Protein AF-A0A3C1CAP6-F1 (afdb_monomer_lite)

Foldseek 3Di:
DVVVVVVVVVVVVVVPPPPPPPDPDDPQDEAEEEAEFAQVVVV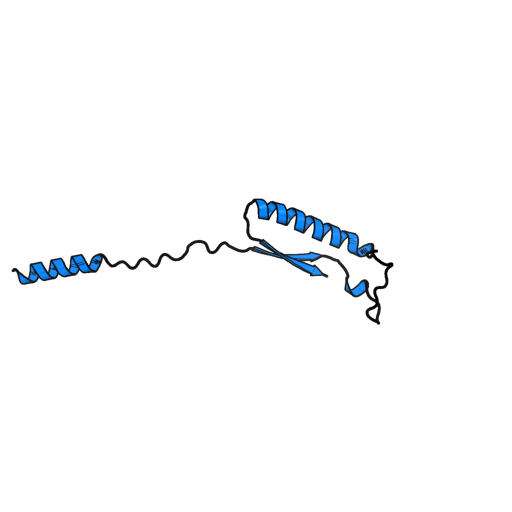QADPVRDGPDPPPDGDPVNVVRVVVVVVVVVVVVVVVVVVRHYHYDYDHD

Structure (mmCIF, N/CA/C/O backbone):
data_AF-A0A3C1CAP6-F1
#
_entry.id   AF-A0A3C1CAP6-F1
#
loop_
_atom_site.group_PDB
_atom_site.id
_atom_site.type_symbol
_atom_site.label_atom_id
_atom_site.label_alt_id
_atom_site.label_comp_id
_atom_site.label_asym_id
_atom_site.label_entity_id
_atom_site.label_seq_id
_atom_site.pdbx_PDB_ins_code
_atom_site.Cartn_x
_atom_site.Cartn_y
_atom_site.Cartn_z
_atom_site.occupancy
_atom_site.B_iso_or_equiv
_atom_site.auth_seq_id
_atom_site.auth_comp_id
_atom_site.auth_asym_id
_atom_site.auth_atom_id
_atom_site.pdbx_PDB_model_num
ATOM 1 N N . MET A 1 1 ? -41.460 -29.034 61.330 1.00 60.06 1 MET A N 1
ATOM 2 C CA . MET A 1 1 ? -41.518 -27.742 60.595 1.00 60.06 1 MET A CA 1
ATOM 3 C C . MET A 1 1 ? -40.147 -27.094 60.358 1.00 60.06 1 MET A C 1
ATOM 5 O O . MET A 1 1 ? -39.973 -26.495 59.308 1.00 60.06 1 MET A O 1
ATOM 9 N N . LYS A 1 2 ? -39.154 -27.262 61.247 1.00 68.94 2 LYS A N 1
ATOM 10 C CA . LYS A 1 2 ? -37.811 -26.650 61.129 1.00 68.94 2 LYS A CA 1
ATOM 11 C C . LYS A 1 2 ? -37.004 -27.108 59.893 1.00 68.94 2 LYS A C 1
ATOM 13 O O . LYS A 1 2 ? -36.383 -26.287 59.239 1.00 68.94 2 LYS A O 1
ATOM 18 N N . GLY A 1 3 ? -37.090 -28.384 59.497 1.00 71.31 3 GLY A N 1
ATOM 19 C CA . GLY A 1 3 ? -36.364 -28.913 58.324 1.00 71.31 3 GLY A CA 1
ATOM 20 C C . GLY A 1 3 ? -36.824 -28.353 56.970 1.00 71.31 3 GLY A C 1
ATOM 21 O O . GLY A 1 3 ? -36.002 -28.120 56.091 1.00 71.31 3 GLY A O 1
ATOM 22 N N . ARG A 1 4 ? -38.122 -28.043 56.817 1.00 72.88 4 ARG A N 1
ATOM 23 C CA . ARG A 1 4 ? -38.655 -27.406 55.594 1.00 72.88 4 ARG A CA 1
ATOM 24 C C . ARG A 1 4 ? -38.173 -25.958 55.458 1.00 72.88 4 ARG A C 1
ATOM 26 O O . ARG A 1 4 ? -38.019 -25.471 54.346 1.00 72.88 4 ARG A O 1
ATOM 33 N N . PHE A 1 5 ? -37.897 -25.301 56.586 1.00 78.75 5 PHE A N 1
ATOM 34 C CA . PHE A 1 5 ? -37.383 -23.935 56.627 1.00 78.75 5 PHE A CA 1
ATOM 35 C C . PHE A 1 5 ? -35.913 -23.861 56.188 1.00 78.75 5 PHE A C 1
ATOM 37 O O . PHE A 1 5 ? -35.581 -23.059 55.322 1.00 78.75 5 PHE A O 1
ATOM 44 N N . TYR A 1 6 ? -35.050 -24.753 56.691 1.00 82.19 6 TYR A N 1
ATOM 45 C CA . TYR A 1 6 ? -33.653 -24.828 56.237 1.00 82.19 6 TYR A CA 1
ATOM 46 C C . TYR A 1 6 ? -33.534 -25.217 54.759 1.00 82.19 6 TYR A C 1
ATOM 48 O O . TYR A 1 6 ? -32.683 -24.688 54.049 1.00 82.19 6 TYR A O 1
ATOM 56 N N . PHE A 1 7 ? -34.428 -26.084 54.280 1.00 81.62 7 PHE A N 1
ATOM 57 C CA . PHE A 1 7 ? -34.480 -26.469 52.872 1.00 81.62 7 PHE A CA 1
ATOM 58 C C . PHE A 1 7 ? -34.851 -25.293 51.953 1.00 81.62 7 PHE A C 1
ATOM 60 O O . PHE A 1 7 ? -34.209 -25.083 50.926 1.00 81.62 7 PHE A O 1
ATOM 67 N N . LEU A 1 8 ? -35.830 -24.471 52.349 1.00 79.75 8 LEU A N 1
ATOM 68 C CA . LEU A 1 8 ? -36.183 -23.250 51.613 1.00 79.75 8 LEU A CA 1
ATOM 69 C C . LEU A 1 8 ? -35.039 -22.225 51.606 1.00 79.75 8 LEU A C 1
ATOM 71 O O . LEU A 1 8 ? -34.784 -21.601 50.578 1.00 79.75 8 LEU A O 1
ATOM 75 N N . LEU A 1 9 ? -34.312 -22.088 52.718 1.00 78.25 9 LEU A N 1
ATOM 76 C CA . LEU A 1 9 ? -33.185 -21.156 52.832 1.00 78.25 9 LEU A CA 1
ATOM 77 C C . LEU A 1 9 ? -31.999 -21.578 51.942 1.00 78.25 9 LEU A C 1
ATOM 79 O O . LEU A 1 9 ? -31.353 -20.731 51.324 1.00 78.25 9 LEU A O 1
ATOM 83 N N . PHE A 1 10 ? -31.775 -22.886 51.791 1.00 77.88 10 PHE A N 1
ATOM 84 C CA . PHE A 1 10 ? -30.756 -23.446 50.899 1.00 77.88 10 PHE A CA 1
ATOM 85 C C . PHE A 1 10 ? -31.065 -23.202 49.408 1.00 77.88 10 PHE A C 1
ATOM 87 O O . PHE A 1 10 ? -30.173 -22.837 48.641 1.00 77.88 10 PHE A O 1
ATOM 94 N N . ILE A 1 11 ? -32.334 -23.319 48.997 1.00 77.69 11 ILE A N 1
ATOM 95 C CA . ILE A 1 11 ? -32.762 -23.058 47.608 1.00 77.69 11 ILE A CA 1
ATOM 96 C C . ILE A 1 11 ? -32.582 -21.579 47.232 1.00 77.69 11 ILE A C 1
ATOM 98 O O . ILE A 1 11 ? -32.115 -21.268 46.134 1.00 77.69 11 ILE A O 1
ATOM 102 N N . VAL A 1 12 ? -32.887 -20.656 48.150 1.00 75.75 12 VAL A N 1
ATOM 103 C CA . VAL A 1 12 ? -32.703 -19.212 47.920 1.00 75.75 12 VAL A CA 1
ATOM 104 C C . VAL A 1 12 ? -31.220 -18.855 47.756 1.00 75.75 12 VAL A C 1
ATOM 106 O O . VAL A 1 12 ? -30.886 -18.050 46.886 1.00 75.75 12 VAL A O 1
ATOM 109 N N . PHE A 1 13 ? -30.321 -19.490 48.513 1.00 68.25 13 PHE A N 1
ATOM 110 C CA . PHE A 1 13 ? -28.875 -19.274 48.388 1.00 68.25 13 PHE A CA 1
ATOM 111 C C . PHE A 1 13 ? -28.313 -19.756 47.035 1.00 68.25 13 PHE A C 1
ATOM 113 O O . PHE A 1 13 ? -27.470 -19.087 46.440 1.00 68.25 13 PHE A O 1
ATOM 120 N N . CYS A 1 14 ? -28.835 -20.861 46.495 1.00 65.88 14 CYS A N 1
ATOM 121 C CA . CYS A 1 14 ? -28.395 -21.424 45.212 1.00 65.88 14 CYS A CA 1
ATOM 122 C C . CYS A 1 14 ? -28.840 -20.584 43.992 1.00 65.88 14 CYS A C 1
ATOM 124 O O . CYS A 1 14 ? -28.164 -20.551 42.969 1.00 65.88 14 CYS A O 1
ATOM 126 N N . SER A 1 15 ? -29.932 -19.819 44.108 1.00 64.44 15 SER A N 1
ATOM 127 C CA . SER A 1 15 ? -30.442 -18.971 43.013 1.00 64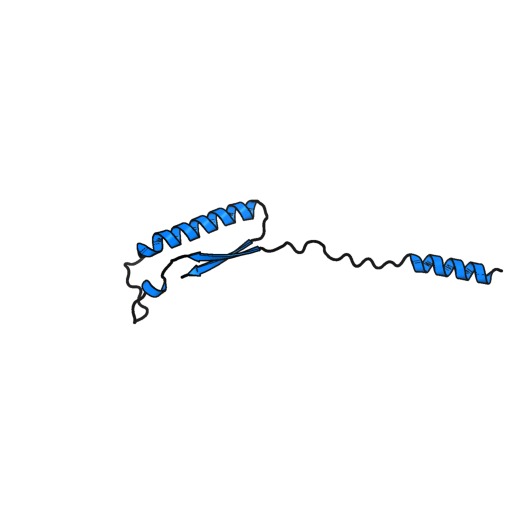.44 15 SER A CA 1
ATOM 128 C C . SER A 1 15 ? -29.576 -17.746 42.663 1.00 64.44 15 SER A C 1
ATOM 130 O O . SER A 1 15 ? -29.852 -17.066 41.675 1.00 64.44 15 SER A O 1
ATOM 132 N N . LYS A 1 16 ? -28.534 -17.439 43.450 1.00 57.53 16 LYS A N 1
ATOM 133 C CA . LYS A 1 16 ? -27.671 -16.258 43.250 1.00 57.53 16 LYS A CA 1
ATOM 134 C C . LYS A 1 16 ? -26.420 -16.527 42.412 1.00 57.53 16 LYS A C 1
ATOM 136 O O . LYS A 1 16 ? -25.737 -15.576 42.046 1.00 57.53 16 LYS A O 1
ATOM 141 N N . THR A 1 17 ? -26.125 -17.776 42.056 1.00 61.56 17 THR A N 1
ATOM 142 C CA . THR A 1 17 ? -24.976 -18.106 41.200 1.00 61.56 17 THR A CA 1
ATOM 143 C C . THR A 1 17 ? -25.376 -18.090 39.727 1.00 61.56 17 THR A C 1
ATOM 145 O O . THR A 1 17 ? -25.326 -19.109 39.041 1.00 61.56 17 THR A O 1
ATOM 148 N N . GLN A 1 18 ? -25.803 -16.932 39.221 1.00 61.19 18 GLN A N 1
ATOM 149 C CA . GLN A 1 18 ? -25.828 -16.723 37.776 1.00 61.19 18 GLN A CA 1
ATOM 150 C C . GLN A 1 18 ? -24.398 -16.401 37.342 1.00 61.19 18 GLN A C 1
ATOM 152 O O . GLN A 1 18 ? -23.911 -15.292 37.543 1.00 61.19 18 GLN A O 1
ATOM 157 N N . LEU A 1 19 ? -23.708 -17.399 36.785 1.00 61.62 19 LEU A N 1
ATOM 158 C CA . LEU A 1 19 ? -22.451 -17.198 36.075 1.00 61.62 19 LEU A CA 1
ATOM 159 C C . LEU A 1 19 ? -22.797 -16.477 34.765 1.00 61.62 19 LEU A C 1
ATOM 161 O O . LEU A 1 19 ? -23.127 -17.102 33.757 1.00 61.62 19 LEU A O 1
ATOM 165 N N . THR A 1 20 ? -22.828 -15.148 34.792 1.00 59.00 20 THR A N 1
ATOM 166 C CA . THR A 1 20 ? -22.978 -14.354 33.577 1.00 59.00 20 THR A CA 1
ATOM 167 C C . THR A 1 20 ? -21.693 -14.490 32.769 1.00 59.00 20 THR A C 1
ATOM 169 O O . THR A 1 20 ? -20.689 -13.832 33.029 1.00 59.00 20 THR A O 1
ATOM 172 N N . LEU A 1 21 ? -21.710 -15.368 31.765 1.00 63.38 21 LEU A N 1
ATOM 173 C CA . LEU A 1 21 ? -20.740 -15.310 30.680 1.00 63.38 21 LEU A CA 1
ATOM 174 C C . LEU A 1 21 ? -21.050 -14.038 29.891 1.00 63.38 21 LEU A C 1
ATOM 176 O O . LEU A 1 21 ? -21.870 -14.044 28.975 1.00 63.38 21 LEU A O 1
ATOM 180 N N . ALA A 1 22 ? -20.443 -12.924 30.297 1.00 56.34 22 ALA A N 1
ATOM 181 C CA . ALA A 1 22 ? -20.381 -11.737 29.467 1.00 56.34 22 ALA A CA 1
ATOM 182 C C . ALA A 1 22 ? -19.666 -12.145 28.175 1.00 56.34 22 ALA A C 1
ATOM 184 O O . ALA A 1 22 ? -18.445 -12.294 28.145 1.00 56.34 22 ALA A O 1
ATOM 185 N N . GLN A 1 23 ? -20.430 -12.399 27.111 1.00 65.56 23 GLN A N 1
ATOM 186 C CA . GLN A 1 23 ? -19.854 -12.453 25.778 1.00 65.56 23 GLN A CA 1
ATOM 187 C C . GLN A 1 23 ? -19.196 -11.089 25.556 1.00 65.56 23 GLN A C 1
ATOM 189 O O . GLN A 1 23 ? -19.862 -10.077 25.795 1.00 65.56 23 GLN A O 1
ATOM 194 N N . PRO A 1 24 ? -17.916 -11.012 25.154 1.00 59.62 24 PRO A N 1
ATOM 195 C CA . PRO A 1 24 ? -17.329 -9.740 24.774 1.00 59.62 24 PRO A CA 1
ATOM 196 C C . PRO A 1 24 ? -18.078 -9.246 23.533 1.00 59.62 24 PRO A C 1
ATOM 198 O O . PRO A 1 24 ? -17.764 -9.605 22.400 1.00 59.62 24 PRO A O 1
ATOM 201 N N . SER A 1 25 ? -19.130 -8.456 23.745 1.00 61.06 25 SER A N 1
ATOM 202 C CA . SER A 1 25 ? -19.778 -7.720 22.677 1.00 61.06 25 SER A CA 1
ATOM 203 C C . SER A 1 25 ? -18.765 -6.694 22.190 1.00 61.06 25 SER A C 1
ATOM 205 O O . SER A 1 25 ? -18.338 -5.843 22.971 1.00 61.06 25 SER A O 1
ATOM 207 N N . SER A 1 26 ? -18.417 -6.773 20.907 1.00 58.59 26 SER A N 1
ATOM 208 C CA . SER A 1 26 ? -17.454 -5.916 20.207 1.00 58.59 26 SER A CA 1
ATOM 209 C C . SER A 1 26 ? -16.008 -6.422 20.225 1.00 58.59 26 SER A C 1
ATOM 211 O O . SER A 1 26 ? -15.084 -5.758 20.693 1.00 58.59 26 SER A O 1
ATOM 213 N N . ALA A 1 27 ? -15.770 -7.576 19.594 1.00 62.91 27 ALA A N 1
ATOM 214 C CA . ALA A 1 27 ? -14.542 -7.679 18.812 1.00 62.91 27 ALA A CA 1
ATOM 215 C C . ALA A 1 27 ? -14.590 -6.545 17.775 1.00 62.91 27 ALA A C 1
ATOM 217 O O . ALA A 1 27 ? -15.541 -6.463 16.997 1.00 62.91 27 ALA A O 1
ATOM 218 N N . LYS A 1 28 ? -13.618 -5.628 17.822 1.00 71.12 28 LYS A N 1
ATOM 219 C CA . LYS A 1 28 ? -13.529 -4.483 16.909 1.00 71.12 28 LYS A CA 1
ATOM 220 C C . LYS A 1 28 ? -13.627 -5.011 15.470 1.00 71.12 28 LYS A C 1
ATOM 222 O O . LYS A 1 28 ? -12.726 -5.716 15.025 1.00 71.12 28 LYS A O 1
ATOM 227 N N . GLN A 1 29 ? -14.732 -4.735 14.777 1.00 82.69 29 GLN A N 1
ATOM 228 C CA . GLN A 1 29 ? -14.988 -5.293 13.449 1.00 82.69 29 GLN A CA 1
ATOM 229 C C . GLN A 1 29 ? -13.951 -4.756 12.458 1.00 82.69 29 GLN A C 1
ATOM 231 O O . GLN A 1 29 ? -13.990 -3.580 12.110 1.00 82.69 29 GLN A O 1
ATOM 236 N N . LEU A 1 30 ? -13.011 -5.612 12.052 1.00 89.06 30 LEU A N 1
ATOM 237 C CA . LEU A 1 30 ? -11.975 -5.303 11.070 1.00 89.06 30 LEU A CA 1
ATOM 238 C C . LEU A 1 30 ? -12.564 -5.402 9.660 1.00 89.06 30 LEU A C 1
ATOM 240 O O . LEU A 1 30 ? -13.041 -6.467 9.263 1.00 89.06 30 LEU A O 1
ATOM 244 N N . PHE A 1 31 ? -12.514 -4.310 8.901 1.00 92.06 31 PHE A N 1
ATOM 245 C CA . PHE A 1 31 ? -12.930 -4.304 7.499 1.00 92.06 31 PHE A CA 1
ATOM 246 C C . PHE A 1 31 ? -11.741 -4.617 6.597 1.00 92.06 31 PHE A C 1
ATOM 248 O O . PHE A 1 31 ? -10.685 -4.010 6.741 1.00 92.06 31 PHE A O 1
ATOM 255 N N . ARG A 1 32 ? -11.914 -5.546 5.656 1.00 94.75 32 ARG A N 1
ATOM 256 C CA . ARG A 1 32 ? -10.885 -5.927 4.682 1.00 94.75 32 ARG A CA 1
ATOM 257 C C . ARG A 1 32 ? -11.288 -5.453 3.298 1.00 94.75 32 ARG A C 1
ATOM 259 O O . ARG A 1 32 ? -12.393 -5.758 2.854 1.00 94.75 32 ARG A O 1
ATOM 266 N N . ILE A 1 33 ? -10.403 -4.722 2.634 1.00 94.88 33 ILE A N 1
ATOM 267 C CA . ILE A 1 33 ? -10.648 -4.133 1.318 1.00 94.88 33 ILE A CA 1
ATOM 268 C C . ILE A 1 33 ? -9.558 -4.615 0.362 1.00 94.88 33 ILE A C 1
ATOM 270 O O . ILE A 1 33 ? -8.374 -4.415 0.618 1.00 94.88 33 ILE A O 1
ATOM 274 N N . GLY A 1 34 ? -9.969 -5.239 -0.742 1.00 96.75 34 GLY A N 1
ATOM 275 C CA . GLY A 1 34 ? -9.097 -5.540 -1.874 1.00 96.75 34 GLY A CA 1
ATOM 276 C C . GLY A 1 34 ? -9.214 -4.440 -2.923 1.00 96.75 34 GLY A C 1
ATOM 277 O O . GLY A 1 34 ? -10.290 -4.251 -3.491 1.00 96.75 34 GLY A O 1
ATOM 278 N N . LEU A 1 35 ? -8.128 -3.712 -3.161 1.00 97.00 35 LEU A N 1
ATOM 279 C CA . LEU A 1 35 ? -8.030 -2.694 -4.197 1.00 97.00 35 LEU A CA 1
ATOM 280 C C . LEU A 1 35 ? -7.332 -3.283 -5.417 1.00 97.00 35 LEU A C 1
ATOM 282 O O . LEU A 1 35 ? -6.136 -3.554 -5.385 1.00 97.00 35 LEU A O 1
ATOM 286 N N . PHE A 1 36 ? -8.090 -3.445 -6.491 1.00 96.56 36 PHE A N 1
ATOM 287 C CA . PHE A 1 36 ? -7.576 -3.868 -7.784 1.00 96.56 36 PHE A CA 1
ATOM 288 C C . PHE A 1 36 ? -7.121 -2.633 -8.559 1.00 96.56 36 PHE A C 1
ATOM 290 O O . PHE A 1 36 ? -7.936 -1.746 -8.828 1.00 96.56 36 PHE A O 1
ATOM 297 N N . ALA A 1 37 ? -5.829 -2.553 -8.866 1.00 96.25 37 ALA A N 1
ATOM 298 C CA . ALA A 1 37 ? -5.231 -1.402 -9.528 1.00 96.25 37 ALA A CA 1
ATOM 299 C C . ALA A 1 37 ? -4.358 -1.853 -10.711 1.00 96.25 37 ALA A C 1
ATOM 301 O O . ALA A 1 37 ? -3.557 -2.767 -10.544 1.00 96.25 37 ALA A O 1
ATOM 302 N N . PRO A 1 38 ? -4.458 -1.188 -11.876 1.00 94.12 38 PRO A N 1
ATOM 303 C CA . PRO A 1 38 ? -3.680 -1.535 -13.061 1.00 94.12 38 PRO A CA 1
ATOM 304 C C . PRO A 1 38 ? -2.241 -1.009 -12.933 1.00 94.12 38 PRO A C 1
ATOM 306 O O . PRO A 1 38 ? -1.905 0.067 -13.442 1.00 94.12 38 PRO A O 1
ATOM 309 N N . LEU A 1 39 ? -1.394 -1.730 -12.197 1.00 93.19 39 LEU A N 1
ATOM 310 C CA . LEU A 1 39 ? 0.018 -1.390 -11.996 1.00 93.19 39 LEU A CA 1
ATOM 311 C C . LEU A 1 39 ? 0.905 -2.025 -13.071 1.00 93.19 39 LEU A C 1
ATOM 313 O O . LEU A 1 39 ? 1.975 -1.479 -13.361 1.00 93.19 39 LEU A O 1
ATOM 317 N N . TYR A 1 40 ? 0.442 -3.106 -13.705 1.00 91.38 40 TYR A N 1
ATOM 318 C CA . TYR A 1 40 ? 1.094 -3.796 -14.817 1.00 91.38 40 TYR A CA 1
ATOM 319 C C . TYR A 1 40 ? 2.563 -4.121 -14.516 1.00 91.38 40 TYR A C 1
ATOM 321 O O . TYR A 1 40 ? 3.457 -3.876 -15.340 1.00 91.38 40 TYR A O 1
ATOM 329 N N . LEU A 1 41 ? 2.826 -4.636 -13.315 1.00 90.00 41 LEU A N 1
ATOM 330 C CA . LEU A 1 41 ? 4.176 -4.886 -12.819 1.00 90.00 41 LEU A CA 1
ATOM 331 C C . LEU A 1 41 ? 4.905 -5.902 -13.699 1.00 90.00 41 LEU A C 1
ATOM 333 O O . LEU A 1 41 ? 6.075 -5.699 -14.013 1.00 90.00 41 LEU A O 1
ATOM 337 N N . ASP A 1 42 ? 4.198 -6.911 -14.206 1.00 89.5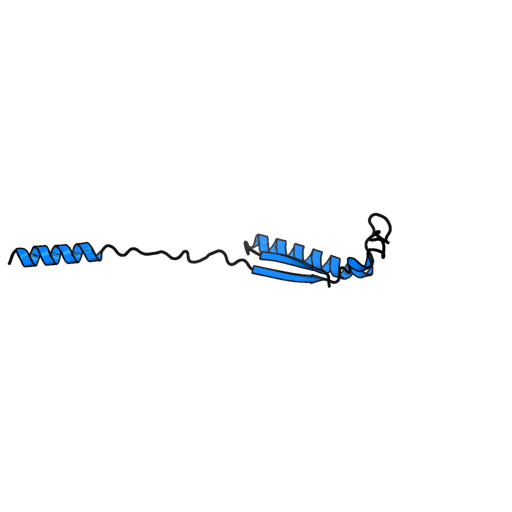6 42 ASP A N 1
ATOM 338 C CA . ASP A 1 42 ? 4.757 -7.908 -15.125 1.00 89.56 42 ASP A CA 1
ATOM 339 C C . ASP A 1 42 ? 5.260 -7.282 -16.434 1.00 89.56 42 ASP A C 1
ATOM 341 O O . ASP A 1 42 ? 6.276 -7.699 -16.989 1.00 89.56 42 ASP A O 1
ATOM 345 N N . SER A 1 43 ? 4.599 -6.220 -16.909 1.00 89.56 43 SER A N 1
ATOM 346 C CA . SER A 1 43 ? 5.009 -5.508 -18.128 1.00 89.56 43 SER A CA 1
ATOM 347 C C . SER A 1 43 ? 6.256 -4.645 -17.922 1.00 89.56 43 SER A C 1
ATOM 349 O O . SER A 1 43 ? 6.903 -4.245 -18.896 1.00 89.56 43 SER A O 1
ATOM 351 N N . ALA A 1 44 ? 6.611 -4.350 -16.667 1.00 88.12 44 ALA A N 1
ATOM 352 C CA . ALA A 1 44 ? 7.785 -3.554 -16.332 1.00 88.12 44 ALA A CA 1
ATOM 353 C C . ALA A 1 44 ? 9.112 -4.317 -16.524 1.00 88.12 44 ALA A C 1
ATOM 355 O O . ALA A 1 44 ? 10.174 -3.695 -16.665 1.00 88.12 44 ALA A O 1
ATOM 356 N N . PHE A 1 45 ? 9.049 -5.650 -16.574 1.00 91.06 45 PHE A N 1
ATOM 357 C CA . PHE A 1 45 ? 10.198 -6.541 -16.705 1.00 91.06 45 PHE A CA 1
ATOM 358 C C . PHE A 1 45 ? 10.249 -7.204 -18.083 1.00 91.06 45 PHE A C 1
ATOM 360 O O . PHE A 1 45 ? 9.235 -7.402 -18.754 1.00 91.06 45 PHE A O 1
ATOM 367 N N . ASP A 1 46 ? 11.457 -7.497 -18.562 1.00 89.31 46 ASP A N 1
ATOM 368 C CA . ASP A 1 46 ? 11.644 -8.289 -19.777 1.00 89.31 46 ASP A CA 1
ATOM 369 C C . ASP A 1 46 ? 11.615 -9.798 -19.491 1.00 89.31 46 ASP A C 1
ATOM 371 O O . ASP A 1 46 ? 11.440 -10.254 -18.361 1.00 89.31 46 ASP A O 1
ATOM 375 N N . LYS A 1 47 ? 11.822 -10.597 -20.544 1.00 89.94 47 LYS A N 1
ATOM 376 C CA . LYS A 1 47 ? 11.885 -12.064 -20.458 1.00 89.94 47 LYS A CA 1
ATOM 377 C C . LYS A 1 47 ? 13.011 -12.578 -19.551 1.00 89.94 47 LYS A C 1
ATOM 379 O O . LYS A 1 47 ? 12.951 -13.727 -19.132 1.00 89.94 47 LYS A O 1
ATOM 384 N N . ASN A 1 48 ? 14.012 -11.749 -19.264 1.00 91.62 48 ASN A N 1
ATOM 385 C CA . ASN A 1 48 ? 15.148 -12.070 -18.407 1.00 91.62 48 ASN A CA 1
ATOM 386 C C . ASN A 1 48 ? 14.969 -11.482 -16.995 1.00 91.62 48 ASN A C 1
ATOM 388 O O . ASN A 1 48 ? 15.951 -11.342 -16.266 1.00 91.62 48 ASN A O 1
ATOM 392 N N . SER A 1 49 ? 13.744 -11.085 -16.623 1.00 87.31 49 SER A N 1
ATOM 393 C CA . SER A 1 49 ? 13.425 -10.439 -15.343 1.00 87.31 49 SER A CA 1
ATOM 394 C C . SER A 1 49 ? 14.224 -9.155 -15.089 1.00 87.31 49 SER A C 1
ATOM 396 O O . SER A 1 49 ? 14.422 -8.750 -13.944 1.00 87.31 49 SER A O 1
ATOM 398 N N . THR A 1 50 ? 14.682 -8.491 -16.151 1.00 89.19 50 THR A N 1
ATOM 399 C CA . THR A 1 50 ? 15.394 -7.217 -16.062 1.00 89.19 50 THR A CA 1
ATOM 400 C C . THR A 1 50 ? 14.409 -6.070 -16.212 1.00 89.19 50 THR A C 1
ATOM 402 O O . THR A 1 50 ? 13.543 -6.069 -17.090 1.00 89.19 50 THR A O 1
ATOM 405 N N . TYR A 1 51 ? 14.536 -5.079 -15.332 1.00 89.12 51 TYR A N 1
ATOM 406 C CA . TYR A 1 51 ? 13.714 -3.879 -15.379 1.00 89.12 51 TYR A CA 1
ATOM 407 C C . TYR A 1 51 ? 13.997 -3.091 -16.664 1.00 89.12 51 TYR A C 1
ATOM 409 O O . TYR A 1 51 ? 15.142 -2.726 -16.935 1.00 89.12 51 TYR A O 1
ATOM 417 N N . ARG A 1 52 ? 12.960 -2.843 -17.471 1.00 88.56 52 ARG A N 1
ATOM 418 C CA . ARG A 1 52 ? 13.112 -2.319 -18.845 1.00 88.56 52 ARG A CA 1
ATOM 419 C C . ARG A 1 52 ? 13.203 -0.800 -18.924 1.00 88.56 52 ARG A C 1
ATOM 421 O O . ARG A 1 52 ? 13.509 -0.258 -19.985 1.00 88.56 52 ARG A O 1
ATOM 428 N N . PHE A 1 53 ? 12.887 -0.112 -17.834 1.00 86.62 53 PHE A N 1
ATOM 429 C CA . PHE A 1 53 ? 12.782 1.340 -17.799 1.00 86.62 53 PHE A CA 1
ATOM 430 C C . PHE A 1 53 ? 14.033 1.965 -17.169 1.00 86.62 53 PHE A C 1
ATOM 432 O O . PHE A 1 53 ? 14.730 1.311 -16.390 1.00 86.62 53 PHE A O 1
ATOM 439 N N . PRO A 1 54 ? 14.337 3.238 -17.485 1.00 86.44 54 PRO A N 1
ATOM 440 C CA . PRO A 1 54 ? 15.423 3.965 -16.842 1.00 86.44 54 PRO A CA 1
ATOM 441 C C . PRO A 1 54 ? 15.368 3.887 -15.305 1.00 86.44 54 PRO A C 1
ATOM 443 O O . PRO A 1 54 ? 14.272 3.832 -14.729 1.00 86.44 54 PRO A O 1
ATOM 446 N N . PRO A 1 55 ? 16.525 3.947 -14.618 1.00 79.19 55 PRO A N 1
ATOM 447 C CA . PRO A 1 55 ? 16.574 3.959 -13.161 1.00 79.19 55 PRO A CA 1
ATOM 448 C C . PRO A 1 55 ? 15.652 5.042 -12.590 1.00 79.19 55 PRO A C 1
ATOM 450 O O . PRO A 1 55 ? 15.701 6.190 -13.029 1.00 79.19 55 PRO A O 1
ATOM 453 N N . LYS A 1 56 ? 14.826 4.679 -11.600 1.00 78.00 56 LYS A N 1
ATOM 454 C CA . LYS A 1 56 ? 13.850 5.571 -10.939 1.00 78.00 56 LYS A CA 1
ATOM 455 C C . LYS A 1 56 ? 12.739 6.126 -11.841 1.00 78.00 56 LYS A C 1
ATOM 457 O O . LYS A 1 56 ? 12.096 7.104 -11.471 1.00 78.00 56 LYS A O 1
ATOM 462 N N . SER A 1 57 ? 12.487 5.523 -12.998 1.00 81.88 57 SER A N 1
ATOM 463 C CA . SER A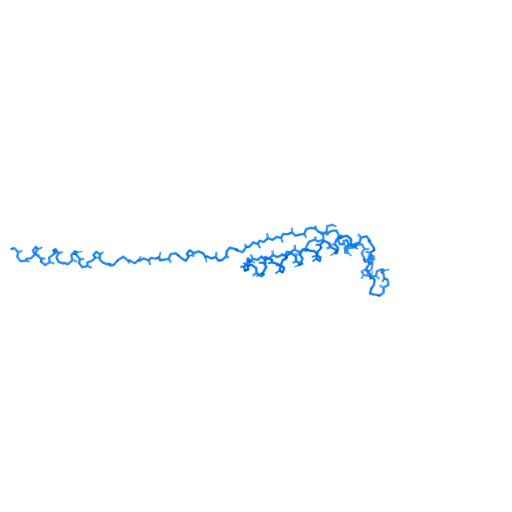 1 57 ? 11.325 5.866 -13.823 1.00 81.88 57 SER A CA 1
ATOM 464 C C . SER A 1 57 ? 10.313 4.735 -13.789 1.00 81.88 57 SER A C 1
ATOM 466 O O . SER A 1 57 ? 10.708 3.579 -13.890 1.00 81.88 57 SER A O 1
ATOM 468 N N . PHE A 1 58 ? 9.032 5.064 -13.632 1.00 82.81 58 PHE A N 1
ATOM 469 C CA . PHE A 1 58 ? 7.926 4.117 -13.764 1.00 82.81 58 PHE A CA 1
ATOM 470 C C . PHE A 1 58 ? 7.326 4.188 -15.175 1.00 82.81 58 PHE A C 1
ATOM 472 O O . PHE A 1 58 ? 7.393 5.243 -15.821 1.00 82.81 58 PHE A O 1
ATOM 479 N N . PRO A 1 59 ? 6.713 3.101 -15.666 1.00 88.06 59 PRO A N 1
ATOM 480 C CA . PRO A 1 59 ? 5.991 3.143 -16.923 1.00 88.06 59 PRO A CA 1
ATOM 481 C C . PRO A 1 59 ? 4.805 4.113 -16.853 1.00 88.06 59 PRO A C 1
ATOM 483 O O . PRO A 1 59 ? 4.018 4.081 -15.911 1.00 88.06 59 PRO A O 1
ATOM 486 N N . LYS A 1 60 ? 4.631 4.946 -17.888 1.00 89.50 60 LYS A N 1
ATOM 487 C CA . LYS A 1 60 ? 3.536 5.938 -17.945 1.00 89.50 60 LYS A CA 1
ATOM 488 C C . LYS A 1 60 ? 2.139 5.312 -17.888 1.00 89.50 60 LYS A C 1
ATOM 490 O O . LYS A 1 60 ? 1.198 5.952 -17.441 1.00 89.50 60 LYS A O 1
ATOM 495 N N . TYR A 1 61 ? 1.994 4.078 -18.366 1.00 90.25 61 TYR A N 1
ATOM 496 C CA . TYR A 1 61 ? 0.714 3.370 -18.353 1.00 90.25 61 TYR A CA 1
ATOM 497 C C . TYR A 1 61 ? 0.286 2.935 -16.943 1.00 90.25 61 TYR A C 1
ATO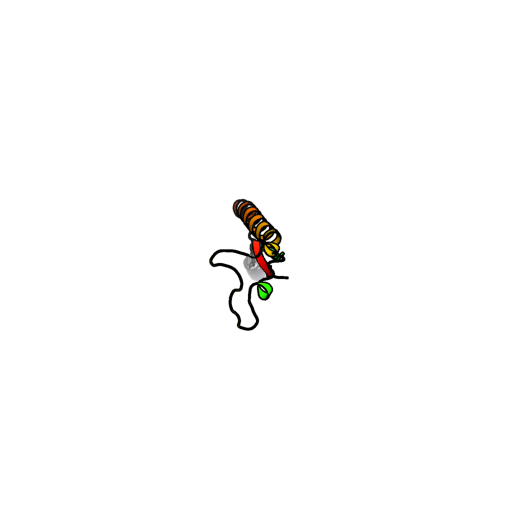M 499 O O . TYR A 1 61 ? -0.904 2.745 -16.719 1.00 90.25 61 TYR A O 1
ATOM 507 N N . SER A 1 62 ? 1.223 2.821 -15.994 1.00 92.50 62 SER A N 1
ATOM 508 C CA . SER A 1 62 ? 0.941 2.468 -14.595 1.00 92.50 62 SER A CA 1
ATOM 509 C C . SER A 1 62 ? 0.568 3.686 -13.744 1.00 92.50 62 SER A C 1
ATOM 511 O O . SER A 1 62 ? 0.124 3.527 -12.610 1.00 92.50 62 SER A O 1
ATOM 513 N N . THR A 1 63 ? 0.743 4.909 -14.263 1.00 92.75 63 THR A N 1
ATOM 514 C CA . THR A 1 63 ? 0.474 6.155 -13.528 1.00 92.75 63 THR A CA 1
ATOM 515 C C . THR A 1 63 ? -0.956 6.234 -12.981 1.00 92.75 63 THR A C 1
ATOM 517 O O . THR A 1 63 ? -1.086 6.492 -11.788 1.00 92.75 63 THR A O 1
ATOM 520 N N . PRO A 1 64 ? -2.022 5.931 -13.750 1.00 93.88 64 PRO A N 1
ATOM 521 C CA . PRO A 1 64 ? -3.386 5.977 -13.216 1.00 93.88 64 PRO A CA 1
ATOM 522 C C . PRO A 1 64 ? -3.621 4.980 -12.071 1.00 93.88 64 PRO A C 1
ATOM 524 O O . PRO A 1 64 ? -4.312 5.291 -11.104 1.00 93.88 64 PRO A O 1
ATOM 527 N N . GLY A 1 65 ? -3.030 3.781 -12.157 1.00 94.62 65 GLY A N 1
ATOM 528 C CA . GLY A 1 65 ? -3.102 2.787 -11.085 1.00 94.62 65 GLY A CA 1
ATOM 529 C C . GLY A 1 65 ? -2.362 3.247 -9.830 1.00 94.62 65 GLY A C 1
ATOM 530 O O . GLY A 1 65 ? -2.864 3.077 -8.721 1.00 94.62 65 GLY A O 1
ATOM 531 N N . LEU A 1 66 ? -1.204 3.887 -10.001 1.00 94.38 66 LEU A N 1
ATOM 532 C CA . LEU A 1 66 ? -0.423 4.436 -8.896 1.00 94.38 66 LEU A CA 1
ATOM 533 C C . LEU A 1 66 ? -1.156 5.586 -8.188 1.00 94.38 66 LEU A C 1
ATOM 535 O O . LEU A 1 66 ? -1.234 5.584 -6.962 1.00 94.38 66 LEU A O 1
ATOM 539 N N . GLU A 1 67 ? -1.750 6.511 -8.947 1.00 95.94 67 GLU A N 1
ATOM 540 C CA . GLU A 1 67 ? -2.561 7.615 -8.409 1.00 95.94 67 GLU A CA 1
ATOM 541 C C . GLU A 1 67 ? -3.774 7.098 -7.621 1.00 95.94 67 GLU A C 1
ATOM 543 O O . GLU A 1 67 ? -4.102 7.621 -6.554 1.00 95.94 67 GLU A O 1
ATOM 548 N N . LEU A 1 68 ? -4.420 6.032 -8.105 1.00 96.50 68 LEU A N 1
ATOM 549 C CA . LEU A 1 68 ? -5.525 5.388 -7.397 1.00 96.50 68 LEU A CA 1
ATOM 550 C C . LEU A 1 68 ? -5.071 4.777 -6.064 1.00 96.50 68 LEU A C 1
ATOM 552 O O . LEU A 1 68 ? -5.744 4.951 -5.047 1.00 96.50 68 LEU A O 1
ATOM 556 N N . VAL A 1 69 ? -3.942 4.065 -6.062 1.00 96.88 69 VAL A N 1
ATOM 557 C CA . VAL A 1 69 ? -3.373 3.458 -4.849 1.00 96.88 69 VAL A CA 1
ATOM 558 C C . VAL A 1 69 ? -2.998 4.533 -3.830 1.00 96.88 69 VAL A C 1
ATOM 560 O O . VAL A 1 69 ? -3.332 4.405 -2.652 1.00 96.88 69 VAL A O 1
ATOM 563 N N . GLU A 1 70 ? -2.370 5.621 -4.273 1.00 96.38 70 GLU A N 1
ATOM 564 C CA . GLU A 1 70 ? -2.038 6.758 -3.413 1.00 96.38 70 GLU A CA 1
ATOM 565 C C . GLU A 1 70 ? -3.301 7.413 -2.832 1.00 96.38 70 GLU A C 1
ATOM 567 O O . GLU A 1 70 ? -3.403 7.606 -1.617 1.00 96.38 70 GLU A O 1
ATOM 572 N N . GLY A 1 71 ? -4.317 7.656 -3.664 1.00 97.44 71 GLY A N 1
ATOM 573 C CA . GLY A 1 71 ? -5.617 8.159 -3.219 1.00 97.44 71 GLY A CA 1
ATOM 574 C C . GLY A 1 71 ? -6.300 7.244 -2.195 1.00 97.44 71 GLY A C 1
ATOM 575 O O . GLY A 1 71 ? -6.886 7.726 -1.222 1.00 97.44 71 GLY A O 1
ATOM 576 N N . ALA A 1 72 ? -6.184 5.926 -2.361 1.00 97.12 72 ALA A N 1
ATOM 577 C CA . ALA A 1 72 ? -6.722 4.955 -1.414 1.00 97.12 72 ALA A CA 1
ATOM 578 C C . ALA A 1 72 ? -5.998 4.997 -0.060 1.00 97.12 72 ALA A C 1
ATOM 580 O O . ALA A 1 72 ? -6.659 4.941 0.979 1.00 97.12 72 ALA A O 1
ATOM 581 N N . PHE A 1 73 ? -4.672 5.154 -0.047 1.00 96.50 73 PHE A N 1
ATOM 582 C CA . PHE A 1 73 ? -3.920 5.339 1.197 1.00 96.50 73 PHE A CA 1
ATOM 583 C C . PHE A 1 73 ? -4.279 6.655 1.901 1.00 96.50 73 PHE A C 1
ATOM 585 O O . PHE A 1 73 ? -4.480 6.659 3.116 1.00 96.50 73 PHE A O 1
ATOM 592 N N . LEU A 1 74 ? -4.477 7.748 1.159 1.00 96.75 74 LEU A N 1
ATOM 593 C CA . LEU A 1 74 ? -4.954 9.019 1.727 1.00 96.75 74 LEU A CA 1
ATOM 594 C C . LEU A 1 74 ? -6.360 8.892 2.348 1.00 96.75 74 LEU A C 1
ATOM 596 O O . LEU A 1 74 ? -6.641 9.440 3.423 1.00 96.75 74 LEU A O 1
ATOM 600 N N . ALA A 1 75 ? -7.255 8.144 1.697 1.00 95.12 75 ALA A N 1
ATOM 601 C CA . ALA A 1 75 ? -8.573 7.836 2.245 1.00 95.12 75 ALA A CA 1
ATOM 602 C C . ALA A 1 75 ? -8.468 6.960 3.507 1.00 95.12 75 ALA A C 1
ATOM 604 O O . ALA A 1 75 ? -9.136 7.237 4.508 1.00 95.12 75 ALA A O 1
ATOM 605 N N . LEU A 1 76 ? -7.592 5.951 3.491 1.00 95.38 76 LEU A N 1
ATOM 606 C CA . LEU A 1 76 ? -7.323 5.076 4.632 1.00 95.38 76 LEU A CA 1
ATOM 607 C C . LEU A 1 76 ? -6.821 5.870 5.844 1.00 95.38 76 LEU A C 1
ATOM 609 O O . LEU A 1 76 ? -7.317 5.662 6.949 1.00 95.38 76 LEU A O 1
ATOM 613 N N . ASP A 1 77 ? -5.924 6.836 5.649 1.00 93.94 77 ASP A N 1
ATOM 614 C CA . ASP A 1 77 ? -5.453 7.721 6.720 1.00 93.94 77 ASP A CA 1
ATOM 615 C C . ASP A 1 77 ? -6.592 8.523 7.359 1.00 93.94 77 ASP A C 1
ATOM 617 O O . ASP A 1 77 ? -6.632 8.718 8.579 1.00 93.94 77 ASP A O 1
ATOM 621 N N . THR A 1 78 ? -7.559 8.960 6.554 1.00 94.12 78 THR A N 1
ATOM 622 C CA . THR A 1 78 ? -8.753 9.658 7.048 1.00 94.12 78 THR A CA 1
ATOM 623 C C . THR A 1 78 ? -9.638 8.727 7.879 1.00 94.12 78 THR A C 1
ATOM 625 O O . THR A 1 78 ? -10.087 9.102 8.964 1.00 94.12 78 THR A O 1
ATOM 628 N N . LEU A 1 79 ? -9.838 7.489 7.430 1.00 92.69 79 LEU A N 1
ATOM 629 C CA . LEU A 1 79 ? -10.625 6.480 8.149 1.00 92.69 79 LEU A CA 1
ATOM 630 C C . LEU A 1 79 ? -9.934 6.018 9.443 1.00 92.69 79 LEU A C 1
ATOM 632 O O . LEU A 1 79 ? -10.589 5.848 10.477 1.00 92.69 79 LEU A O 1
ATOM 636 N N . ASN A 1 80 ? -8.605 5.919 9.427 1.00 90.19 80 ASN A N 1
ATOM 637 C CA . ASN A 1 80 ? -7.789 5.619 10.600 1.00 90.19 80 ASN A CA 1
ATOM 638 C C . ASN A 1 80 ? -7.917 6.711 11.673 1.00 90.19 80 ASN A C 1
ATOM 640 O O . ASN A 1 80 ? -8.049 6.390 12.859 1.00 90.19 80 ASN A O 1
ATOM 644 N N . LYS A 1 81 ? -7.975 7.997 11.285 1.00 92.62 81 LYS A N 1
ATOM 645 C CA . LYS A 1 81 ? -8.261 9.112 12.216 1.00 92.62 81 LYS A CA 1
ATOM 646 C C . LYS A 1 81 ? -9.632 8.975 12.888 1.00 92.62 81 LYS A C 1
ATOM 648 O O . LYS A 1 81 ? -9.777 9.332 14.056 1.00 92.62 81 LYS A O 1
ATOM 653 N N . LEU A 1 82 ? -10.611 8.393 12.194 1.00 92.06 82 LEU A N 1
ATOM 654 C CA . LEU A 1 82 ? -11.944 8.076 12.728 1.00 92.06 82 LEU A CA 1
ATOM 655 C C . LEU A 1 82 ? -11.975 6.780 13.562 1.00 92.06 82 LEU A C 1
ATOM 657 O O . LEU A 1 82 ? -13.042 6.341 13.988 1.00 92.06 82 LEU A O 1
ATOM 661 N N . LYS A 1 83 ? -10.809 6.175 13.835 1.00 89.06 83 LYS A N 1
ATOM 662 C CA . LYS A 1 83 ? -10.624 4.931 14.605 1.00 89.06 83 LYS A CA 1
ATOM 663 C C . LYS A 1 83 ? -11.293 3.696 13.988 1.00 89.06 83 LYS A C 1
ATOM 665 O O . LYS A 1 83 ? -11.413 2.674 14.680 1.00 89.06 83 LYS A O 1
ATOM 670 N N . VAL A 1 84 ? -11.659 3.753 12.706 1.00 88.19 84 VAL A N 1
ATOM 671 C CA . VAL A 1 84 ? -12.204 2.618 11.952 1.00 88.19 84 VAL A CA 1
ATOM 672 C C . VAL A 1 84 ? -11.049 1.677 11.589 1.00 88.19 84 VAL A C 1
ATOM 674 O O . VAL A 1 84 ? -10.120 2.108 10.914 1.00 88.19 84 VAL A O 1
ATOM 677 N N . PRO A 1 85 ? -11.038 0.415 12.054 1.00 88.44 85 PRO A N 1
ATOM 678 C CA . PRO A 1 85 ? -9.968 -0.523 11.732 1.00 88.44 85 PRO A CA 1
ATOM 679 C C . PRO A 1 85 ? -10.194 -1.105 10.330 1.00 88.44 85 PRO A C 1
ATOM 681 O O . PRO A 1 85 ? -11.156 -1.843 10.101 1.00 88.44 85 PRO A O 1
ATOM 684 N N . ILE A 1 86 ? -9.306 -0.768 9.399 1.00 92.81 86 ILE A N 1
ATOM 685 C CA . ILE A 1 86 ? -9.372 -1.217 8.007 1.00 92.81 86 ILE A CA 1
ATOM 686 C C . ILE A 1 86 ? -8.030 -1.832 7.614 1.00 92.81 86 ILE A C 1
ATOM 688 O O . ILE A 1 86 ? -6.972 -1.286 7.914 1.00 92.81 86 ILE A O 1
ATOM 692 N N . GLU A 1 87 ? -8.092 -2.966 6.932 1.00 94.12 87 GLU A N 1
ATOM 693 C CA . GLU A 1 87 ? -6.974 -3.652 6.295 1.00 94.12 87 GLU A CA 1
ATOM 694 C C . GLU A 1 87 ? -7.138 -3.515 4.775 1.00 94.12 87 GLU A C 1
ATOM 696 O O . GLU A 1 87 ? -8.130 -3.979 4.207 1.00 94.12 87 GLU A O 1
ATOM 701 N N . LEU A 1 88 ? -6.189 -2.839 4.124 1.00 95.69 88 LEU A N 1
ATOM 702 C CA . LEU A 1 88 ? -6.175 -2.618 2.678 1.00 95.69 88 LEU A CA 1
ATOM 703 C C . LEU A 1 88 ? -5.123 -3.521 2.029 1.00 95.69 88 LEU A C 1
ATOM 705 O O . LEU A 1 88 ? -3.963 -3.511 2.438 1.00 95.69 88 LEU A O 1
ATOM 709 N N . 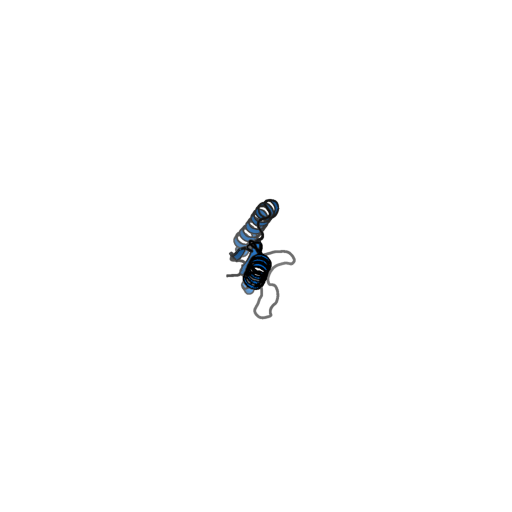ILE A 1 89 ? -5.521 -4.259 0.995 1.00 97.06 89 ILE A N 1
ATOM 710 C CA . ILE A 1 89 ? -4.635 -5.083 0.168 1.00 97.06 89 ILE A CA 1
ATOM 711 C C . ILE A 1 89 ? -4.711 -4.555 -1.261 1.00 97.06 89 ILE A C 1
ATOM 713 O O . ILE A 1 89 ? -5.801 -4.452 -1.817 1.00 97.06 89 ILE A O 1
ATOM 717 N N . VAL A 1 90 ? -3.563 -4.233 -1.853 1.00 96.94 90 VAL A N 1
ATOM 718 C CA . VAL A 1 90 ? -3.466 -3.813 -3.256 1.00 96.94 90 VAL A CA 1
ATOM 719 C C . VAL A 1 90 ? -3.120 -5.024 -4.113 1.00 96.94 90 VAL A C 1
ATOM 721 O O . VAL A 1 90 ? -2.203 -5.775 -3.784 1.00 96.94 90 VAL A O 1
ATOM 724 N N . ILE A 1 91 ? -3.867 -5.210 -5.195 1.00 96.62 91 ILE A N 1
ATOM 725 C CA . ILE A 1 91 ? -3.735 -6.321 -6.133 1.00 96.62 91 ILE A CA 1
ATOM 726 C C . ILE A 1 91 ? -3.529 -5.722 -7.522 1.00 96.62 91 ILE A C 1
ATOM 728 O O . ILE A 1 91 ? -4.354 -4.931 -7.981 1.00 96.62 91 ILE A O 1
ATOM 732 N N . ASP A 1 92 ? -2.424 -6.089 -8.166 1.00 94.12 92 ASP A N 1
ATOM 733 C CA . ASP A 1 92 ? -2.184 -5.755 -9.570 1.00 94.12 92 ASP A CA 1
ATOM 734 C C . ASP A 1 92 ? -3.104 -6.579 -10.486 1.00 94.12 92 ASP A C 1
ATOM 736 O O . ASP A 1 92 ? -3.418 -7.732 -10.169 1.00 94.12 92 ASP A O 1
ATOM 740 N N . THR A 1 93 ? -3.544 -5.987 -11.598 1.00 89.94 93 THR A N 1
ATOM 741 C CA . THR A 1 93 ? -4.478 -6.588 -12.570 1.00 89.94 93 THR A CA 1
ATOM 742 C C . THR A 1 93 ? -3.937 -6.591 -13.982 1.00 89.94 93 THR A C 1
ATOM 744 O O . THR A 1 93 ? -3.410 -5.530 -14.390 1.00 89.94 93 THR A O 1
#

Sequence (93 aa):
MKGRFYFLLFIVFCSKTQLTLAQPSSAKQLFRIGLFAPLYLDSAFDKNSTYRFPPKSFPKYSTPGLELVEGAFLALDTLNKLKVPIELIVIDT

Secondary structure (DSSP, 8-state):
-HHHHHHHHHHHHHTT--------S-----EEEEEEE---GGGGB-TTS-B-SPTT---GGGHHHHHHHHHHHHHHHHHHHTT--EEEEEEE-

pLDDT: mean 84.61, std 12.37, range [56.34, 97.44]

Radius of gyration: 30.67 Å; chains: 1; bounding box: 58×39×82 Å